Protein AF-A0A8R2M165-F1 (afdb_monomer)

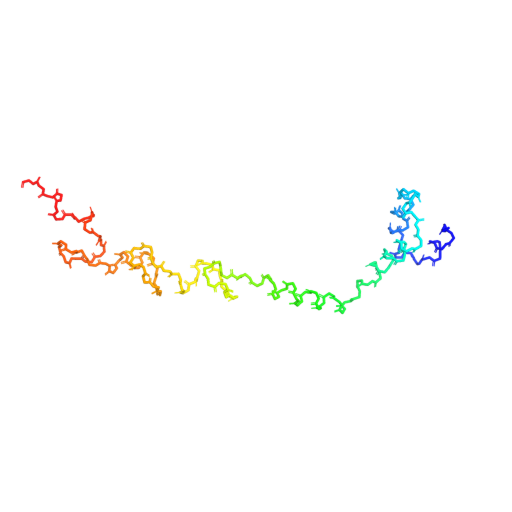Solvent-accessible surface area (backbone atoms only — not comparable to full-atom values): 7325 Å² total; per-residue (Å²): 113,74,73,60,60,71,71,53,60,76,94,43,51,67,57,53,56,54,57,71,74,49,59,71,93,68,69,45,72,67,57,52,50,53,51,52,42,59,73,62,60,75,46,75,69,57,58,53,56,51,48,50,53,50,44,73,71,61,46,55,47,10,86,78,76,70,44,63,90,37,44,51,94,71,41,61,78,42,54,15,88,86,76,66,49,54,73,54,52,54,69,55,49,42,51,67,29,60,13,86,81,76,72,46,64,52,36,50,68,91,71,47,65,86,66,74,66,80,123

Secondary structure (DSSP, 8-state):
-HHHHTTS-GGGHHHHHHHHTS-GGG--HHHHHHHHHHHH---HHHHHHHHHHHHHHHS---TTT--SSS-GGG-TTPBPTTTS-BSS-HHHHHHHPBPTTT--BS--GGG-GGGS---

Structure (mmCIF, N/CA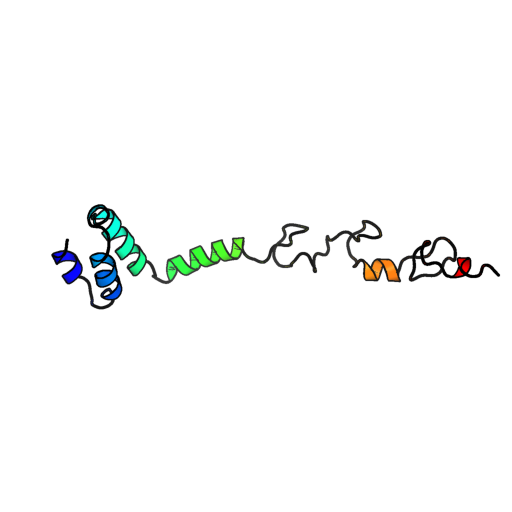/C/O backbone):
data_AF-A0A8R2M165-F1
#
_entry.id   AF-A0A8R2M165-F1
#
loop_
_atom_site.group_PDB
_atom_site.id
_atom_site.type_symbol
_atom_site.label_atom_id
_atom_site.label_alt_id
_atom_site.label_comp_id
_atom_site.label_asym_id
_atom_site.label_entity_id
_atom_site.label_seq_id
_atom_site.pdbx_PDB_ins_code
_atom_site.Cartn_x
_atom_site.Cartn_y
_atom_site.Cartn_z
_atom_site.occupancy
_atom_site.B_iso_or_equiv
_atom_site.auth_seq_id
_atom_site.auth_comp_id
_atom_site.auth_asym_id
_atom_site.auth_atom_id
_atom_site.pdbx_PDB_model_num
ATOM 1 N N . MET A 1 1 ? -30.959 -7.443 36.848 1.00 57.44 1 MET A N 1
ATOM 2 C CA . MET A 1 1 ? -29.813 -6.669 36.310 1.00 57.44 1 MET A CA 1
ATOM 3 C C . MET A 1 1 ? -29.977 -5.147 36.321 1.00 57.44 1 MET A C 1
ATOM 5 O O . MET A 1 1 ? -28.962 -4.472 36.403 1.00 57.44 1 MET A O 1
ATOM 9 N N . HIS A 1 2 ? -31.194 -4.582 36.325 1.00 58.59 2 HIS A N 1
ATOM 10 C CA . HIS A 1 2 ? -31.398 -3.119 36.396 1.00 58.59 2 HIS A CA 1
ATOM 11 C C . HIS A 1 2 ? -30.729 -2.432 37.605 1.00 58.59 2 HIS A C 1
ATOM 13 O O . HIS A 1 2 ? -30.216 -1.326 37.480 1.00 58.59 2 HIS A O 1
ATOM 19 N N . LYS A 1 3 ? -30.676 -3.104 38.766 1.00 64.06 3 LYS A N 1
ATOM 20 C CA . LYS A 1 3 ? -30.043 -2.560 39.981 1.00 64.06 3 LYS A CA 1
ATOM 21 C C . LYS A 1 3 ? -28.527 -2.353 39.838 1.00 64.06 3 LYS A C 1
ATOM 23 O O . LYS A 1 3 ? -28.018 -1.378 40.367 1.00 64.06 3 LYS A O 1
ATOM 28 N N . ILE A 1 4 ? -27.824 -3.223 39.103 1.00 68.12 4 ILE A N 1
ATOM 29 C CA . ILE A 1 4 ? -26.359 -3.149 38.928 1.00 68.12 4 ILE A CA 1
ATOM 30 C C . ILE A 1 4 ? -25.983 -1.977 38.018 1.00 68.12 4 ILE A C 1
ATOM 32 O O . ILE A 1 4 ? -25.049 -1.241 38.312 1.00 68.12 4 ILE A O 1
ATOM 36 N N . LEU A 1 5 ? -26.751 -1.750 36.951 1.00 68.56 5 LEU A N 1
ATOM 37 C CA . LEU A 1 5 ? -26.522 -0.632 36.030 1.00 68.56 5 LEU A CA 1
ATOM 38 C C . LEU A 1 5 ? -26.667 0.725 36.722 1.00 68.56 5 LEU A C 1
ATOM 40 O O . LEU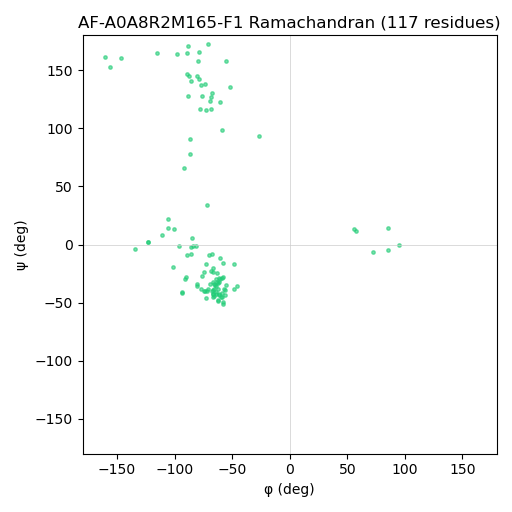 A 1 5 ? -25.948 1.660 36.391 1.00 68.56 5 LEU A O 1
ATOM 44 N N . ASN A 1 6 ? -27.557 0.827 37.710 1.00 71.38 6 ASN A N 1
ATOM 45 C CA . ASN A 1 6 ? -27.748 2.049 38.489 1.00 71.38 6 ASN A CA 1
ATOM 46 C C . ASN A 1 6 ? -26.600 2.328 39.474 1.00 71.38 6 ASN A C 1
ATOM 48 O O . ASN A 1 6 ? -26.468 3.462 39.920 1.00 71.38 6 ASN A O 1
ATOM 52 N N . LEU A 1 7 ? -25.759 1.332 39.779 1.00 77.38 7 LEU A N 1
ATOM 53 C CA . LEU A 1 7 ? -24.544 1.497 40.585 1.00 77.38 7 LEU A CA 1
ATOM 54 C C . LEU A 1 7 ? -23.333 1.935 39.742 1.00 77.38 7 LEU A C 1
ATOM 56 O O . LEU A 1 7 ? -22.286 2.260 40.297 1.00 77.38 7 LEU A O 1
ATOM 60 N N . LEU A 1 8 ? -23.453 1.944 38.407 1.00 73.31 8 LEU A N 1
ATOM 61 C CA . LEU A 1 8 ? -22.366 2.367 37.526 1.00 73.31 8 LEU A CA 1
ATOM 62 C C . LEU A 1 8 ? -22.240 3.905 37.509 1.00 73.31 8 LEU A C 1
ATOM 64 O O . LEU A 1 8 ? -23.262 4.591 37.385 1.00 73.31 8 LEU A O 1
ATOM 68 N N . PRO A 1 9 ? -21.010 4.457 37.553 1.00 80.69 9 PRO A N 1
ATOM 69 C CA . PRO A 1 9 ? -20.767 5.899 37.476 1.00 80.69 9 PRO A CA 1
ATOM 70 C C . PRO A 1 9 ? -21.369 6.561 36.225 1.00 80.69 9 PRO A C 1
ATOM 72 O O . PRO A 1 9 ? -21.574 5.908 35.201 1.00 80.69 9 PRO A O 1
ATOM 75 N N . GLU A 1 10 ? -21.596 7.877 36.274 1.00 75.62 10 GLU A N 1
ATOM 76 C CA . GLU A 1 10 ? -22.246 8.641 35.190 1.00 75.62 10 GLU A CA 1
ATOM 77 C C . GLU A 1 10 ? -21.528 8.549 33.838 1.00 75.62 10 GLU A C 1
ATOM 79 O O . GLU A 1 10 ? -22.176 8.574 32.792 1.00 75.62 10 GLU A O 1
ATOM 84 N N . LYS A 1 11 ? -20.206 8.338 33.838 1.00 74.19 11 LYS A N 1
ATOM 85 C CA . LYS A 1 11 ? -19.417 8.116 32.612 1.00 74.19 11 LYS A CA 1
ATOM 86 C C . LYS A 1 11 ? -19.893 6.920 31.772 1.00 74.19 11 LYS A C 1
ATOM 88 O O . LYS A 1 11 ? -19.564 6.844 30.598 1.00 74.19 11 LYS A O 1
ATOM 93 N N . PHE A 1 12 ? -20.702 6.023 32.345 1.00 74.44 12 PHE A N 1
ATOM 94 C CA . PHE A 1 12 ? -21.309 4.882 31.654 1.00 74.44 12 PHE A CA 1
ATOM 95 C C . PHE A 1 12 ? -22.775 5.107 31.253 1.00 74.44 12 PHE A C 1
ATOM 97 O O . PHE A 1 12 ? -23.471 4.150 30.921 1.00 74.44 12 PHE A O 1
ATOM 104 N N . ASN A 1 13 ? -23.302 6.334 31.287 1.00 76.94 13 ASN A N 1
ATOM 105 C CA . ASN A 1 13 ? -24.711 6.593 30.954 1.00 76.94 13 ASN A CA 1
ATOM 106 C C . ASN A 1 13 ? -25.069 6.250 29.490 1.00 76.94 13 ASN A C 1
ATOM 108 O O . ASN A 1 13 ? -26.176 5.775 29.219 1.00 76.94 13 ASN A O 1
ATOM 112 N N . THR A 1 14 ? -24.127 6.408 28.557 1.00 73.38 14 THR A N 1
ATOM 113 C CA . THR A 1 14 ? -24.257 5.945 27.162 1.00 73.38 14 THR A CA 1
ATOM 114 C C . THR A 1 14 ? -24.400 4.426 27.103 1.00 73.38 14 THR A C 1
ATOM 116 O O . THR A 1 14 ? -25.351 3.909 26.516 1.00 73.38 14 THR A O 1
ATOM 119 N N . PHE A 1 15 ? -23.530 3.710 27.817 1.00 77.56 15 PHE A N 1
ATOM 120 C CA . PHE A 1 15 ? -23.587 2.261 27.963 1.00 77.56 15 PHE A CA 1
ATOM 121 C C . PHE A 1 15 ? -24.910 1.786 28.590 1.00 77.56 15 PHE A C 1
ATOM 123 O O . PHE A 1 15 ? -25.539 0.870 28.061 1.00 77.56 15 PHE A O 1
ATOM 130 N N . LYS A 1 16 ? -25.391 2.438 29.663 1.00 77.19 16 LYS A N 1
ATOM 131 C CA . LYS A 1 16 ? -26.692 2.127 30.294 1.00 77.19 16 LYS A CA 1
ATOM 132 C C . LYS A 1 16 ? -27.841 2.226 29.286 1.00 77.19 16 LYS A C 1
ATOM 134 O O . LYS A 1 16 ? -28.706 1.352 29.247 1.00 77.19 16 LYS A O 1
ATOM 139 N N . SER A 1 17 ? -27.831 3.268 28.456 1.00 73.19 17 SER A N 1
ATOM 140 C CA . SER A 1 17 ? -28.867 3.511 27.445 1.00 73.19 17 SER A CA 1
ATOM 141 C C . SER A 1 17 ? -28.851 2.449 26.344 1.00 73.19 17 SER A C 1
ATOM 143 O O . SER A 1 17 ? -29.900 1.931 25.965 1.00 73.19 17 SER A O 1
ATOM 145 N N . ILE A 1 18 ? -27.663 2.066 25.869 1.00 74.38 18 ILE A N 1
ATOM 146 C CA . ILE A 1 18 ? -27.498 1.006 24.867 1.00 74.38 18 ILE A CA 1
ATOM 147 C C . ILE A 1 18 ? -27.927 -0.342 25.453 1.00 74.38 18 ILE A C 1
ATOM 149 O O . ILE A 1 18 ? -28.688 -1.072 24.823 1.00 74.38 18 ILE A O 1
ATOM 153 N N . TRP A 1 19 ? -27.523 -0.646 26.690 1.00 74.69 19 TRP A N 1
ATOM 154 C CA . TRP A 1 19 ? -27.881 -1.888 27.370 1.00 74.69 19 TRP A CA 1
ATOM 155 C C . TRP A 1 19 ? -29.391 -2.065 27.522 1.00 74.69 19 TRP A C 1
ATOM 157 O O . TRP A 1 19 ? -29.910 -3.157 27.291 1.00 74.69 19 TRP A O 1
ATOM 167 N N . ASN A 1 20 ? -30.121 -1.004 27.865 1.00 73.19 20 ASN A N 1
ATOM 168 C CA . ASN A 1 20 ? -31.570 -1.084 28.035 1.00 73.19 20 ASN A CA 1
ATOM 169 C C . ASN A 1 20 ? -32.303 -1.431 26.727 1.00 73.19 20 ASN A C 1
ATOM 171 O O . ASN A 1 20 ? -33.295 -2.157 26.786 1.00 73.19 20 ASN A O 1
ATOM 175 N N . ASN A 1 21 ? -31.756 -1.041 25.571 1.00 71.44 21 ASN A N 1
ATOM 176 C CA . ASN A 1 21 ? -32.321 -1.298 24.240 1.00 71.44 21 ASN A CA 1
ATOM 177 C C . ASN A 1 21 ? -31.937 -2.657 23.624 1.00 71.44 21 ASN A C 1
ATOM 179 O O . ASN A 1 21 ? -32.384 -2.987 22.530 1.00 71.44 21 ASN A O 1
ATOM 183 N N . ILE A 1 22 ? -31.106 -3.454 24.298 1.00 68.88 22 ILE A N 1
ATOM 184 C CA . ILE A 1 22 ? -30.693 -4.771 23.799 1.00 68.88 22 ILE A CA 1
ATOM 185 C C . ILE A 1 22 ? -31.775 -5.817 24.078 1.00 68.88 22 ILE A C 1
ATOM 187 O O . ILE A 1 22 ? -32.444 -5.778 25.115 1.00 68.88 22 ILE A O 1
ATOM 191 N N . ASP A 1 23 ? -31.912 -6.766 23.153 1.00 71.62 23 ASP A N 1
ATOM 192 C CA . ASP A 1 23 ? -32.805 -7.917 23.272 1.00 71.62 23 ASP A CA 1
ATOM 193 C C . ASP A 1 23 ? -32.587 -8.664 24.600 1.00 71.62 23 ASP A C 1
ATOM 195 O O . ASP A 1 23 ? -31.448 -8.887 25.028 1.00 71.62 23 ASP A O 1
ATOM 199 N N . VAL A 1 24 ? -33.681 -9.023 25.272 1.00 66.06 24 VAL A N 1
ATOM 200 C CA . VAL A 1 24 ? -33.665 -9.606 26.620 1.00 66.06 24 VAL A CA 1
ATOM 201 C C . VAL A 1 24 ? -32.917 -10.936 26.641 1.00 66.06 24 VAL A C 1
ATOM 203 O O . VAL A 1 24 ? -32.209 -11.210 27.608 1.00 66.06 24 VAL A O 1
ATOM 206 N N . GLU A 1 25 ? -32.956 -11.700 25.549 1.00 67.75 25 GLU A N 1
ATOM 207 C CA . GLU A 1 25 ? -32.244 -12.979 25.433 1.00 67.75 25 GLU A CA 1
ATOM 208 C C . GLU A 1 25 ? -30.714 -12.823 25.441 1.00 67.75 25 GLU A C 1
ATOM 210 O O . GLU A 1 25 ? -29.982 -13.728 25.836 1.00 67.75 25 GLU A O 1
ATOM 215 N N . LYS A 1 26 ? -30.210 -11.642 25.062 1.00 65.38 26 LYS A N 1
ATOM 216 C CA . LYS A 1 26 ? -28.774 -11.316 25.041 1.00 65.38 26 LYS A CA 1
ATOM 217 C C . LYS A 1 26 ? -28.314 -10.586 26.306 1.00 65.38 26 LYS A C 1
ATOM 219 O O . LYS A 1 26 ? -27.131 -10.267 26.436 1.00 65.38 26 LYS A O 1
ATOM 224 N N . LYS A 1 27 ? -29.226 -10.310 27.246 1.00 71.44 27 LYS A N 1
ATOM 225 C CA . LYS A 1 27 ? -28.926 -9.679 28.537 1.00 71.44 27 LYS A CA 1
ATOM 226 C C . LYS A 1 27 ? -28.530 -10.752 29.553 1.00 71.44 27 LYS A C 1
ATOM 228 O O . LYS A 1 27 ? -29.315 -11.099 30.431 1.00 71.44 27 LYS A O 1
ATOM 233 N N . ASN A 1 28 ? -27.291 -11.238 29.464 1.00 76.94 28 ASN A N 1
ATOM 234 C CA . ASN A 1 28 ? -26.671 -12.106 30.475 1.00 76.94 28 ASN A CA 1
ATOM 235 C C . ASN A 1 28 ? -25.469 -11.417 31.157 1.00 76.94 28 ASN A C 1
ATOM 237 O O . ASN A 1 28 ? -25.003 -10.364 30.714 1.00 76.94 28 ASN A O 1
ATOM 241 N N . LEU A 1 29 ? -25.027 -11.973 32.290 1.00 71.31 29 LEU A N 1
ATOM 242 C CA . LEU A 1 29 ? -23.972 -11.377 33.116 1.00 71.31 29 LEU A CA 1
ATOM 243 C C . LEU A 1 29 ? -22.616 -11.356 32.393 1.00 71.31 29 LEU A C 1
ATOM 245 O O . LEU A 1 29 ? -21.863 -10.394 32.555 1.00 71.31 29 LEU A O 1
ATOM 249 N N . ASP A 1 30 ? -22.332 -12.362 31.567 1.00 73.62 30 ASP A N 1
ATOM 250 C CA . ASP A 1 30 ? -21.089 -12.456 30.797 1.00 73.62 30 ASP A CA 1
ATOM 251 C C . ASP A 1 30 ? -20.997 -11.351 29.741 1.00 73.62 30 ASP A C 1
ATOM 253 O O . ASP A 1 30 ? -19.991 -10.649 29.657 1.00 73.62 30 ASP A O 1
ATOM 257 N N . GLU A 1 31 ? -22.076 -11.108 28.997 1.00 74.31 31 GLU A N 1
ATOM 258 C CA . GLU A 1 31 ? -22.130 -10.049 27.987 1.00 74.31 31 GLU A CA 1
ATOM 259 C C . GLU A 1 31 ? -22.125 -8.654 28.625 1.00 74.31 31 GLU A C 1
ATOM 261 O O . GLU A 1 31 ? -21.524 -7.722 28.082 1.00 74.31 31 GLU A O 1
ATOM 266 N N . LEU A 1 32 ? -22.743 -8.498 29.803 1.00 76.44 32 LEU A N 1
ATOM 267 C CA . LEU A 1 32 ? -22.650 -7.262 30.582 1.00 76.44 32 LEU A CA 1
ATOM 268 C C . LEU A 1 32 ? -21.200 -6.997 30.995 1.00 76.44 32 LEU A C 1
ATOM 270 O O . LEU A 1 32 ? -20.682 -5.900 30.789 1.00 76.44 32 LEU A O 1
ATOM 274 N N . THR A 1 33 ? -20.543 -8.017 31.542 1.00 76.50 33 THR A N 1
ATOM 275 C CA . THR A 1 33 ? -19.166 -7.936 32.032 1.00 76.50 33 THR A CA 1
ATOM 276 C C . THR A 1 33 ? -18.206 -7.655 30.886 1.00 76.50 33 THR A C 1
ATOM 278 O O . THR A 1 33 ? -17.361 -6.780 31.019 1.00 76.50 33 THR A O 1
ATOM 281 N N . ARG A 1 34 ? -18.371 -8.314 29.733 1.00 75.31 34 ARG A N 1
ATOM 282 C CA . ARG A 1 34 ? -17.553 -8.097 28.533 1.00 75.31 34 ARG A CA 1
ATOM 283 C C . ARG A 1 34 ? -17.664 -6.673 27.998 1.00 75.31 34 ARG A C 1
ATOM 285 O O . ARG A 1 34 ? -16.657 -6.077 27.637 1.00 75.31 34 ARG A O 1
ATOM 292 N N . ARG A 1 35 ? -18.870 -6.102 27.953 1.00 76.44 35 ARG A N 1
ATOM 293 C CA . ARG A 1 35 ? -19.051 -4.728 27.460 1.00 76.44 35 ARG A CA 1
ATOM 294 C C . ARG A 1 35 ? -18.556 -3.675 28.445 1.00 76.44 35 ARG A C 1
ATOM 296 O O . ARG A 1 35 ? -17.941 -2.709 28.017 1.00 76.44 35 ARG A O 1
ATOM 303 N N . ILE A 1 36 ? -18.791 -3.868 29.743 1.00 76.06 36 ILE A N 1
ATOM 304 C CA . ILE A 1 36 ? -18.249 -2.978 30.778 1.00 76.06 36 ILE A CA 1
ATOM 305 C C . ILE A 1 36 ? -16.721 -3.047 30.782 1.00 76.06 36 ILE A C 1
ATOM 307 O O . ILE A 1 36 ? -16.082 -2.006 30.881 1.00 76.06 36 ILE A O 1
ATOM 311 N N . LYS A 1 37 ? -16.144 -4.246 30.620 1.00 74.12 37 LYS A N 1
ATOM 312 C CA . LYS A 1 37 ? -14.707 -4.434 30.408 1.00 74.12 37 LYS A CA 1
ATOM 313 C C . LYS A 1 37 ? -14.233 -3.685 29.173 1.00 74.12 37 LYS A C 1
ATOM 315 O O . LYS A 1 37 ? -13.389 -2.835 29.343 1.00 74.12 37 LYS A O 1
ATOM 320 N N . ASN A 1 38 ? -14.854 -3.832 28.003 1.00 70.75 38 ASN A N 1
ATOM 321 C CA . ASN A 1 38 ? -14.468 -3.058 26.811 1.00 70.75 38 ASN A CA 1
ATOM 322 C C . ASN A 1 38 ? -14.510 -1.528 27.013 1.00 70.75 38 ASN A C 1
ATOM 324 O O . ASN A 1 38 ? -13.645 -0.818 26.513 1.00 70.75 38 ASN A O 1
ATOM 328 N N . GLU A 1 39 ? -15.503 -1.009 27.740 1.00 69.88 39 GLU A N 1
ATOM 329 C CA . GLU A 1 39 ? -15.603 0.427 28.055 1.00 69.88 39 GLU A CA 1
ATOM 330 C C . GLU A 1 39 ? -14.595 0.876 29.140 1.00 69.88 39 GLU A C 1
ATOM 332 O O . GLU A 1 39 ? -14.240 2.051 29.217 1.00 69.88 39 GLU A O 1
ATOM 337 N N . LEU A 1 40 ? -14.128 -0.044 29.996 1.00 69.62 40 LEU A N 1
ATOM 338 C CA . LEU A 1 40 ? -13.115 0.191 31.037 1.00 69.62 40 LEU A CA 1
ATOM 339 C C . LEU A 1 40 ? -11.676 -0.075 30.564 1.00 69.62 40 LEU A C 1
ATOM 341 O O . LEU A 1 40 ? -10.760 0.564 31.070 1.00 69.62 40 LEU A O 1
ATOM 345 N N . GLU A 1 41 ? -11.487 -0.991 29.617 1.00 60.72 41 GLU A N 1
ATOM 346 C CA . GLU A 1 41 ? -10.217 -1.493 29.070 1.00 60.72 41 GLU A CA 1
ATOM 347 C C . GLU A 1 41 ? -9.677 -0.596 27.947 1.00 60.72 41 GLU A C 1
ATOM 349 O O . GLU A 1 41 ? -8.603 -0.843 27.412 1.00 60.72 41 GLU A O 1
ATOM 354 N N . PHE A 1 42 ? -10.311 0.552 27.676 1.00 53.50 42 PHE A N 1
ATOM 355 C CA . PHE A 1 42 ? -9.652 1.667 26.980 1.00 53.50 42 PHE A CA 1
ATOM 356 C C . PHE A 1 42 ? -8.614 2.379 27.880 1.00 53.50 42 PHE A C 1
ATOM 358 O O . PHE A 1 42 ? -8.413 3.596 27.819 1.00 53.50 42 PHE A O 1
ATOM 365 N N . THR A 1 43 ? -7.943 1.631 28.757 1.00 51.34 43 THR A N 1
ATOM 366 C CA . THR A 1 43 ? -6.749 2.066 29.470 1.00 51.34 43 THR A CA 1
ATOM 367 C C . THR A 1 43 ? -5.571 2.014 28.506 1.00 51.34 43 THR A C 1
ATOM 369 O O . THR A 1 43 ? -5.322 1.015 27.840 1.00 51.34 43 THR A O 1
ATOM 372 N N . LYS A 1 44 ? -4.853 3.137 28.416 1.00 54.72 44 LYS A N 1
ATOM 373 C CA . LYS A 1 44 ? -3.830 3.483 27.411 1.00 54.72 44 LYS A CA 1
ATOM 374 C C . LYS A 1 44 ? -2.755 2.417 27.124 1.00 54.72 44 LYS A C 1
ATOM 376 O O . LYS A 1 44 ? -2.088 2.522 26.098 1.00 54.72 44 LYS A O 1
ATOM 381 N N . GLU A 1 45 ? -2.574 1.421 27.981 1.00 53.66 45 GLU A N 1
ATOM 382 C CA . GLU A 1 45 ? -1.512 0.414 27.887 1.00 53.66 45 GLU A CA 1
ATOM 383 C C . GLU A 1 45 ? -1.755 -0.632 26.786 1.00 53.66 45 GLU A C 1
ATOM 385 O O . GLU A 1 45 ? -0.837 -0.895 26.004 1.00 53.66 45 GLU A O 1
ATOM 390 N N . ASP A 1 46 ? -2.989 -1.109 26.597 1.00 52.31 46 ASP A N 1
ATOM 391 C CA . ASP A 1 46 ? -3.297 -2.090 25.541 1.00 52.31 46 ASP A CA 1
ATOM 392 C C . ASP A 1 46 ? -3.356 -1.452 24.147 1.00 52.31 46 ASP A C 1
ATOM 394 O O . ASP A 1 46 ? -2.965 -2.066 23.150 1.00 52.31 46 ASP A O 1
ATOM 398 N N . SER A 1 47 ? -3.692 -0.157 24.076 1.00 54.28 47 SER A N 1
ATOM 399 C CA . SER A 1 47 ? -3.649 0.608 22.825 1.00 54.28 47 SER A CA 1
ATOM 400 C C . SER A 1 47 ? -2.241 0.684 22.221 1.00 54.28 47 SER A C 1
ATOM 402 O O . SER A 1 47 ? -2.109 0.741 21.002 1.00 54.28 47 SER A O 1
ATOM 404 N N . ILE A 1 48 ? -1.173 0.638 23.031 1.00 58.00 48 ILE A N 1
ATOM 405 C CA . ILE A 1 48 ? 0.218 0.683 22.545 1.00 58.00 48 ILE A CA 1
ATOM 406 C C . ILE A 1 48 ? 0.674 -0.691 22.046 1.00 58.00 48 ILE A C 1
ATOM 408 O O . ILE A 1 48 ? 1.421 -0.760 21.068 1.00 58.00 48 ILE A O 1
ATOM 412 N N . ILE A 1 49 ? 0.238 -1.778 22.688 1.00 58.06 49 ILE A N 1
ATOM 413 C CA . ILE A 1 49 ? 0.598 -3.149 22.300 1.00 58.06 49 ILE A CA 1
ATOM 414 C C . ILE A 1 49 ? -0.131 -3.530 21.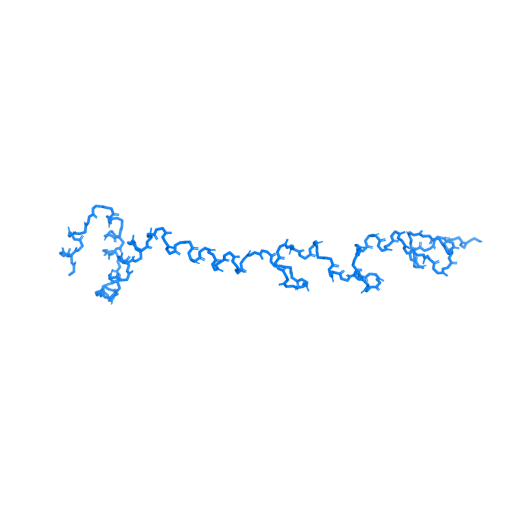007 1.00 58.06 49 ILE A C 1
ATOM 416 O O . ILE A 1 49 ? 0.514 -3.970 20.053 1.00 58.06 49 ILE A O 1
ATOM 420 N N . GLU A 1 50 ? -1.432 -3.247 20.915 1.00 52.03 50 GLU A N 1
ATOM 421 C CA . GLU A 1 50 ? -2.212 -3.502 19.705 1.00 52.03 50 GLU A CA 1
ATOM 422 C C . GLU A 1 50 ? -1.838 -2.533 18.573 1.00 52.03 50 GLU A C 1
ATOM 424 O O . GLU A 1 50 ? -1.650 -2.970 17.441 1.00 52.03 50 GLU A O 1
ATOM 429 N N . SER A 1 51 ? -1.563 -1.249 18.853 1.00 55.69 51 SER A N 1
ATOM 430 C CA . SER A 1 51 ? -1.008 -0.350 17.827 1.00 55.69 51 SER A CA 1
ATOM 431 C C . SER A 1 51 ? 0.375 -0.792 17.356 1.00 55.69 51 SER A C 1
ATOM 433 O O . SER A 1 51 ? 0.663 -0.661 16.175 1.00 55.69 51 SER A O 1
ATOM 435 N N . ARG A 1 52 ? 1.251 -1.338 18.211 1.00 54.03 52 ARG A N 1
ATOM 436 C CA . ARG A 1 52 ? 2.566 -1.844 17.771 1.00 54.03 52 ARG A CA 1
ATOM 437 C C . ARG A 1 52 ? 2.451 -3.077 16.883 1.00 54.03 52 ARG A C 1
ATOM 439 O O . ARG A 1 52 ? 3.189 -3.168 15.903 1.00 54.03 52 ARG A O 1
ATOM 446 N N . GLU A 1 53 ? 1.543 -3.996 17.185 1.00 54.91 53 GLU A N 1
ATOM 447 C CA . GLU A 1 53 ? 1.335 -5.193 16.365 1.00 54.91 53 GLU A CA 1
ATOM 448 C C . GLU A 1 53 ? 0.538 -4.880 15.080 1.00 54.91 53 GLU A C 1
ATOM 450 O O . GLU A 1 53 ? 0.919 -5.330 13.997 1.00 54.91 53 GLU A O 1
ATOM 455 N N . ILE A 1 54 ? -0.465 -3.994 15.133 1.00 52.78 54 ILE A N 1
ATOM 456 C CA . ILE A 1 54 ? -1.182 -3.494 13.946 1.00 52.78 54 ILE A CA 1
ATOM 457 C C . ILE A 1 54 ? -0.260 -2.640 13.062 1.00 52.78 54 ILE A C 1
ATOM 459 O O . ILE A 1 54 ? -0.302 -2.784 11.840 1.00 52.78 54 ILE A O 1
ATOM 463 N N . LEU A 1 55 ? 0.621 -1.801 13.625 1.00 55.00 55 LEU A N 1
ATOM 464 C CA . LEU A 1 55 ? 1.627 -1.057 12.854 1.00 55.00 55 LEU A CA 1
ATOM 465 C C . LEU A 1 55 ? 2.662 -2.005 12.231 1.00 55.00 55 LEU A C 1
ATOM 467 O O . LEU A 1 55 ? 2.929 -1.875 11.041 1.00 55.00 55 LEU A O 1
ATOM 471 N N . LYS A 1 56 ? 3.162 -3.026 12.944 1.00 51.81 56 LYS A N 1
ATOM 472 C CA . LYS A 1 56 ? 4.023 -4.073 12.344 1.00 51.81 56 LYS A CA 1
ATOM 473 C C . LYS A 1 56 ? 3.33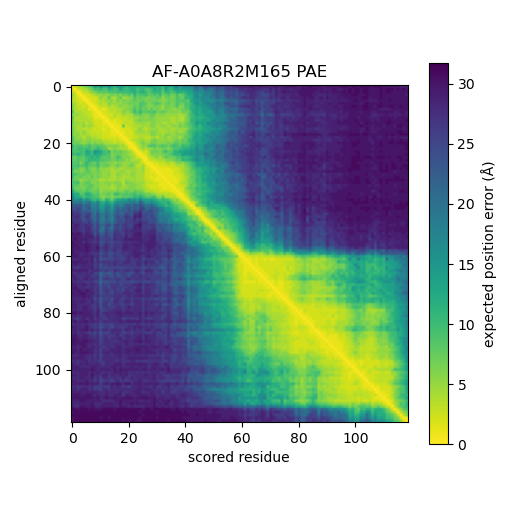9 -4.835 11.196 1.00 51.81 56 LYS A C 1
ATOM 475 O O . LYS A 1 56 ? 4.014 -5.328 10.282 1.00 51.81 56 LYS A O 1
ATOM 480 N N . GLY A 1 57 ? 2.010 -4.943 11.225 1.00 47.56 57 GLY A N 1
ATOM 481 C CA . GLY A 1 57 ? 1.200 -5.532 10.156 1.00 47.56 57 GLY A CA 1
ATOM 482 C C . GLY A 1 57 ? 0.931 -4.592 8.972 1.00 47.56 57 GLY A C 1
ATOM 483 O O . GLY A 1 57 ? 0.912 -5.053 7.831 1.00 47.56 57 GLY A O 1
ATOM 484 N N . ASN A 1 58 ? 0.782 -3.284 9.223 1.00 51.53 58 ASN A N 1
ATOM 485 C CA . ASN A 1 58 ? 0.343 -2.263 8.256 1.00 51.53 58 ASN A CA 1
ATOM 486 C C . ASN A 1 58 ? 1.415 -1.247 7.821 1.00 51.53 58 ASN A C 1
ATOM 488 O O . ASN A 1 58 ? 1.104 -0.289 7.106 1.00 51.53 58 ASN A O 1
ATOM 492 N N . GLU A 1 59 ? 2.685 -1.424 8.182 1.00 62.84 59 GLU A N 1
ATOM 493 C CA . GLU A 1 59 ? 3.788 -0.704 7.539 1.00 62.84 59 GLU A CA 1
ATOM 494 C C . GLU A 1 59 ? 3.780 -1.023 6.045 1.00 62.84 59 GLU A C 1
ATOM 496 O O . GLU A 1 59 ? 4.263 -2.086 5.665 1.00 62.84 59 GLU A O 1
ATOM 501 N N . LYS A 1 60 ? 3.205 -0.130 5.217 1.00 69.00 60 LYS A N 1
ATOM 502 C CA . LYS A 1 60 ? 3.024 -0.266 3.758 1.00 69.00 60 LYS A CA 1
ATOM 503 C C . LYS A 1 60 ? 4.083 -1.185 3.146 1.00 69.00 60 LYS A C 1
ATOM 505 O O . LYS A 1 60 ? 5.191 -0.747 2.822 1.00 69.00 60 LYS A O 1
ATOM 510 N N . ARG A 1 61 ? 3.737 -2.472 3.032 1.00 81.69 61 ARG A N 1
ATOM 511 C CA . ARG A 1 61 ? 4.649 -3.494 2.534 1.00 81.69 61 ARG A CA 1
ATOM 512 C C . ARG A 1 61 ? 4.689 -3.382 1.030 1.00 81.69 61 ARG A C 1
ATOM 514 O O . ARG A 1 61 ? 3.692 -3.110 0.358 1.00 81.69 61 ARG A O 1
ATOM 521 N N . CYS A 1 62 ? 5.868 -3.588 0.481 1.00 82.81 62 CYS A N 1
ATOM 522 C CA . CYS A 1 62 ? 6.015 -3.601 -0.950 1.00 82.81 62 CYS A CA 1
ATOM 523 C C . CYS A 1 62 ? 5.322 -4.836 -1.539 1.00 82.81 62 CYS A C 1
ATOM 525 O O . CYS A 1 62 ? 5.797 -5.945 -1.329 1.00 82.81 62 CYS A O 1
ATOM 527 N N . PHE A 1 63 ? 4.289 -4.662 -2.365 1.00 85.06 63 PHE A N 1
ATOM 528 C CA . PHE A 1 63 ? 3.626 -5.781 -3.058 1.00 85.06 63 PHE A CA 1
ATOM 529 C C . PHE A 1 63 ? 4.540 -6.586 -4.005 1.00 85.06 63 PHE A C 1
ATOM 531 O O . PHE A 1 63 ? 4.153 -7.651 -4.465 1.00 85.06 63 PHE A O 1
ATOM 538 N N . ILE A 1 64 ? 5.747 -6.092 -4.309 1.00 84.88 64 ILE A N 1
ATOM 539 C CA . ILE A 1 64 ? 6.709 -6.769 -5.195 1.00 84.88 64 ILE A CA 1
ATOM 540 C C . ILE A 1 64 ? 7.696 -7.640 -4.410 1.00 84.88 64 ILE A C 1
ATOM 542 O O . ILE A 1 64 ? 8.028 -8.734 -4.849 1.00 84.88 64 ILE A O 1
ATOM 546 N N . CYS A 1 65 ? 8.206 -7.162 -3.269 1.00 84.94 65 CYS A N 1
ATOM 547 C CA . CYS A 1 65 ? 9.256 -7.866 -2.513 1.00 84.94 65 CYS A CA 1
ATOM 548 C C . CYS A 1 65 ? 8.884 -8.193 -1.063 1.00 84.94 65 CYS A C 1
ATOM 550 O O . CYS A 1 65 ? 9.720 -8.704 -0.324 1.00 84.94 65 CYS A O 1
ATOM 552 N N . ASN A 1 66 ? 7.661 -7.859 -0.654 1.00 82.25 66 ASN A N 1
ATOM 553 C CA . ASN A 1 66 ? 7.088 -8.057 0.675 1.00 82.25 66 ASN A CA 1
ATOM 554 C C . ASN A 1 66 ? 7.881 -7.439 1.847 1.00 82.25 66 ASN A C 1
ATOM 556 O O . ASN A 1 66 ? 7.626 -7.740 3.013 1.00 82.25 66 ASN A O 1
ATOM 560 N N . LYS A 1 67 ? 8.844 -6.555 1.552 1.00 82.00 67 LYS A N 1
ATOM 561 C CA . LYS A 1 67 ? 9.616 -5.823 2.561 1.00 82.00 67 LYS A CA 1
ATOM 562 C C . LYS A 1 67 ? 8.871 -4.548 2.988 1.00 82.00 67 LYS A C 1
ATOM 564 O O . LYS A 1 67 ? 8.295 -3.884 2.117 1.00 82.00 67 LYS A O 1
ATOM 569 N N . PRO A 1 68 ? 8.889 -4.192 4.283 1.00 80.56 68 PRO A N 1
ATOM 570 C CA . PRO A 1 68 ? 8.324 -2.937 4.778 1.00 80.56 68 PRO A CA 1
ATOM 571 C C . PRO A 1 68 ? 9.170 -1.720 4.351 1.00 80.56 68 PRO A C 1
ATOM 573 O O . PRO A 1 68 ? 10.245 -1.855 3.755 1.00 80.56 68 PRO A O 1
ATOM 576 N N . GLY A 1 69 ? 8.665 -0.515 4.624 1.00 83.00 69 GLY A N 1
ATOM 577 C CA . GLY A 1 69 ? 9.380 0.754 4.416 1.00 83.00 69 GLY A CA 1
ATOM 578 C C . GLY A 1 69 ? 9.296 1.355 3.006 1.00 83.00 69 GLY A C 1
ATOM 579 O O . GLY A 1 69 ? 9.783 2.462 2.790 1.00 83.00 69 GLY A O 1
ATOM 580 N N . HIS A 1 70 ? 8.675 0.675 2.034 1.00 83.44 70 HIS A N 1
ATOM 581 C CA . HIS A 1 70 ? 8.415 1.232 0.701 1.00 83.44 70 HIS A CA 1
ATOM 582 C C . HIS A 1 70 ? 7.235 0.542 -0.002 1.00 83.44 70 HIS A C 1
ATOM 584 O O . HIS A 1 70 ? 6.980 -0.641 0.191 1.00 83.44 70 HIS A O 1
ATOM 590 N N . ILE A 1 71 ? 6.552 1.264 -0.896 1.00 83.19 71 ILE A N 1
ATOM 591 C CA . ILE A 1 71 ? 5.492 0.710 -1.760 1.00 83.19 71 ILE A CA 1
ATOM 592 C C . ILE A 1 71 ? 6.055 0.174 -3.085 1.00 83.19 71 ILE A C 1
ATOM 594 O O . ILE A 1 71 ? 7.160 0.536 -3.491 1.00 83.19 71 ILE A O 1
ATOM 598 N N . ALA A 1 72 ? 5.266 -0.628 -3.811 1.00 82.62 72 ALA A N 1
ATOM 599 C CA . ALA A 1 72 ? 5.643 -1.245 -5.092 1.00 82.62 72 ALA A CA 1
ATOM 600 C C . ALA A 1 72 ? 6.263 -0.266 -6.108 1.00 82.62 72 ALA A C 1
ATOM 602 O O . ALA A 1 72 ? 7.242 -0.602 -6.774 1.00 82.62 72 ALA A O 1
ATOM 603 N N . ARG A 1 73 ? 5.751 0.971 -6.181 1.00 79.56 73 ARG A N 1
ATOM 604 C CA . ARG A 1 73 ? 6.270 2.018 -7.079 1.00 79.56 73 ARG A CA 1
ATOM 605 C C . ARG A 1 73 ? 7.735 2.386 -6.811 1.00 79.56 73 ARG A C 1
ATOM 607 O O . ARG A 1 73 ? 8.434 2.764 -7.741 1.00 79.56 73 ARG A O 1
ATOM 614 N N . PHE A 1 74 ? 8.196 2.259 -5.569 1.00 78.38 74 PHE A N 1
ATOM 615 C CA . PHE A 1 74 ? 9.564 2.583 -5.149 1.00 78.38 74 PHE A CA 1
ATOM 616 C C . PHE A 1 74 ? 10.417 1.330 -4.895 1.00 78.38 74 PHE A C 1
ATOM 618 O O . PHE A 1 74 ? 11.481 1.406 -4.281 1.00 78.38 74 PHE A O 1
ATOM 625 N N . CYS A 1 75 ? 9.961 0.155 -5.339 1.00 84.25 75 CYS A N 1
ATOM 626 C CA . CYS A 1 75 ? 10.696 -1.082 -5.129 1.00 84.25 75 CYS A CA 1
ATOM 627 C C . CYS A 1 75 ? 11.935 -1.156 -6.017 1.00 84.25 75 CYS A C 1
ATOM 629 O O . CYS A 1 75 ? 11.829 -1.305 -7.232 1.00 84.25 75 CYS A O 1
ATOM 631 N N . LYS A 1 76 ? 13.119 -1.168 -5.399 1.00 81.62 76 LYS A N 1
ATOM 632 C CA . LYS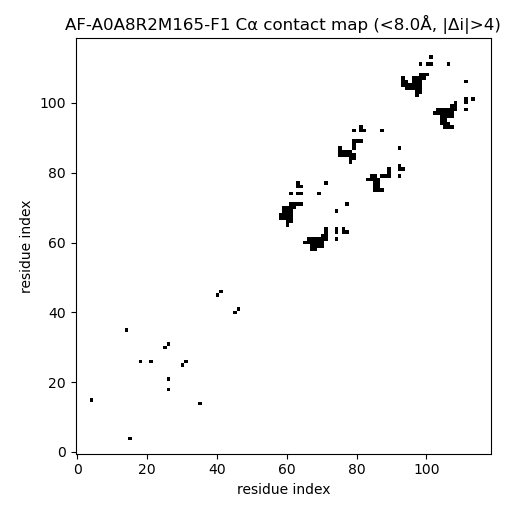 A 1 76 ? 14.390 -1.389 -6.110 1.00 81.62 76 LYS A CA 1
ATOM 633 C C . LYS A 1 76 ? 14.482 -2.780 -6.756 1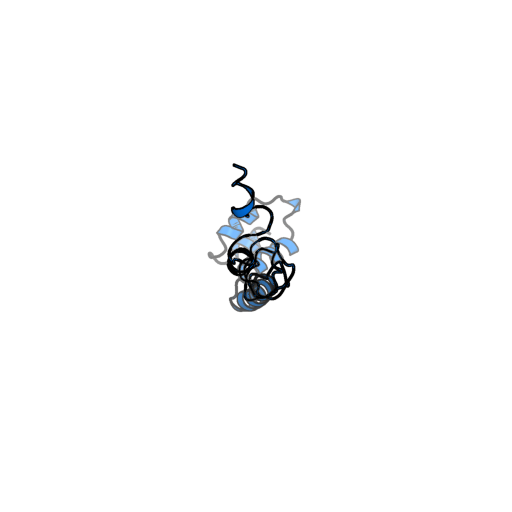.00 81.62 76 LYS A C 1
ATOM 635 O O . LYS A 1 76 ? 15.190 -2.949 -7.744 1.00 81.62 76 LYS A O 1
ATOM 640 N N . ASN A 1 77 ? 13.735 -3.755 -6.229 1.00 84.25 77 ASN A N 1
ATOM 641 C CA . ASN A 1 77 ? 13.645 -5.113 -6.778 1.00 84.25 77 ASN A CA 1
ATOM 642 C C . ASN A 1 77 ? 12.616 -5.243 -7.912 1.00 84.25 77 ASN A C 1
ATOM 644 O O . ASN A 1 77 ? 12.468 -6.332 -8.464 1.00 84.25 77 ASN A O 1
ATOM 648 N N . LYS A 1 78 ? 11.897 -4.168 -8.275 1.00 86.38 78 LYS A N 1
ATOM 649 C CA . LYS A 1 78 ? 11.015 -4.192 -9.444 1.00 86.38 78 LYS A CA 1
ATOM 650 C C . LYS A 1 78 ? 11.856 -4.485 -10.687 1.00 86.38 78 LYS A C 1
ATOM 652 O O . LYS A 1 78 ? 12.812 -3.767 -10.979 1.00 86.38 78 LYS A O 1
ATOM 657 N N . LYS A 1 79 ? 11.504 -5.553 -11.403 1.00 88.00 79 LYS A N 1
ATOM 658 C CA . LYS A 1 79 ? 12.104 -5.879 -12.698 1.00 88.00 79 LYS A CA 1
ATOM 659 C C . LYS A 1 79 ? 11.573 -4.903 -13.743 1.00 88.00 79 LYS A C 1
ATOM 661 O O . LYS A 1 79 ? 10.389 -4.582 -13.746 1.00 88.00 79 LYS A O 1
ATOM 666 N N . CYS A 1 80 ? 12.454 -4.426 -14.610 1.00 85.94 80 CYS A N 1
ATOM 667 C CA . CYS A 1 80 ? 12.070 -3.607 -15.742 1.00 85.94 80 CYS A CA 1
ATOM 668 C C . CYS A 1 80 ? 11.255 -4.436 -16.740 1.00 85.94 80 CYS A C 1
ATOM 670 O O . CYS A 1 80 ? 11.716 -5.485 -17.190 1.00 85.94 80 CYS A O 1
ATOM 672 N N . ASP A 1 81 ? 10.103 -3.919 -17.156 1.00 85.19 81 ASP A N 1
ATOM 673 C CA . ASP A 1 81 ? 9.204 -4.607 -18.092 1.00 85.19 81 ASP A CA 1
ATOM 674 C C . ASP A 1 81 ? 9.811 -4.758 -19.504 1.00 85.19 81 ASP A C 1
ATOM 676 O O . ASP A 1 81 ? 9.413 -5.629 -20.268 1.00 85.19 81 ASP A O 1
ATOM 680 N N . LEU A 1 82 ? 10.817 -3.941 -19.852 1.00 83.00 82 LEU A N 1
ATOM 681 C CA . LEU A 1 82 ? 11.490 -3.974 -21.159 1.00 83.00 82 LEU A CA 1
ATOM 682 C C . LEU A 1 82 ? 12.698 -4.915 -21.225 1.00 83.00 82 LEU A C 1
ATOM 684 O O . LEU A 1 82 ? 13.069 -5.358 -22.312 1.00 83.00 82 LEU A O 1
ATOM 688 N N . CYS A 1 83 ? 13.387 -5.161 -20.107 1.00 84.25 83 CYS A N 1
ATOM 689 C CA . CYS A 1 83 ? 14.637 -5.933 -20.120 1.00 84.25 83 CYS A CA 1
ATOM 690 C C . CYS A 1 83 ? 14.754 -7.004 -19.033 1.00 84.25 83 CYS A C 1
ATOM 692 O O . CYS A 1 83 ? 15.753 -7.719 -19.002 1.00 84.25 83 CYS A O 1
ATOM 694 N N . GLY A 1 84 ? 13.783 -7.098 -18.125 1.00 85.19 84 GLY A N 1
ATOM 695 C CA . GLY A 1 84 ? 13.743 -8.078 -17.041 1.00 85.19 84 GLY A CA 1
ATOM 696 C C . GLY A 1 84 ? 14.738 -7.839 -15.899 1.00 85.19 84 GLY A C 1
ATOM 697 O O . GLY A 1 84 ? 14.674 -8.543 -14.892 1.00 85.19 84 GLY A O 1
ATOM 698 N N . LYS A 1 85 ? 15.644 -6.857 -16.013 1.00 85.25 85 LYS A N 1
ATOM 699 C CA . LYS A 1 85 ? 16.628 -6.519 -14.971 1.00 85.25 85 LYS A CA 1
ATOM 700 C C . LYS A 1 85 ? 16.045 -5.520 -13.970 1.00 85.25 85 LYS A C 1
ATOM 702 O O . LYS A 1 85 ? 15.269 -4.648 -14.350 1.00 85.25 85 LYS A O 1
ATOM 707 N N . SER A 1 86 ? 16.413 -5.643 -12.698 1.00 85.81 86 SER A N 1
ATOM 708 C CA . SER A 1 86 ? 16.034 -4.709 -11.628 1.00 85.81 86 SER A CA 1
ATOM 709 C C . SER A 1 86 ? 17.028 -3.548 -11.496 1.00 85.81 86 SER A C 1
ATOM 711 O O . SER A 1 86 ? 18.089 -3.554 -12.120 1.00 85.81 86 SER A O 1
ATOM 713 N N . GLY A 1 87 ? 16.689 -2.546 -10.680 1.00 85.00 87 GLY A N 1
ATOM 714 C CA . GLY A 1 87 ? 17.577 -1.420 -10.359 1.00 85.00 87 GLY A CA 1
ATOM 715 C C . GLY A 1 87 ? 17.397 -0.156 -11.205 1.00 85.00 87 GLY A C 1
ATOM 716 O O . GLY A 1 87 ? 18.082 0.823 -10.943 1.00 85.00 87 GLY A O 1
ATOM 717 N N . HIS A 1 88 ? 16.475 -0.146 -12.170 1.00 85.69 88 HIS A N 1
ATOM 718 C CA . HIS A 1 88 ? 16.124 1.036 -12.965 1.00 85.69 88 HIS A CA 1
ATOM 719 C C . HIS A 1 88 ? 14.630 1.026 -13.327 1.00 85.69 88 HIS A C 1
ATOM 721 O O . HIS A 1 88 ? 13.971 -0.016 -13.281 1.00 85.69 88 HIS A O 1
ATOM 727 N N . SER A 1 89 ? 14.085 2.189 -13.685 1.00 84.25 89 SER A N 1
ATOM 728 C CA . SER A 1 89 ? 12.696 2.310 -14.157 1.00 84.25 89 SER A CA 1
ATOM 729 C C . SER A 1 89 ? 12.552 1.894 -15.625 1.00 84.25 89 SER A C 1
ATOM 731 O O . SER A 1 89 ? 13.513 1.941 -16.391 1.00 84.25 89 SER A O 1
ATOM 733 N N . THR A 1 90 ? 11.346 1.520 -16.057 1.00 84.50 90 THR A N 1
ATOM 734 C CA . THR A 1 90 ? 11.068 1.199 -17.469 1.00 84.50 90 THR A CA 1
ATOM 735 C C . THR A 1 90 ? 11.409 2.374 -18.397 1.00 84.50 90 THR A C 1
ATOM 737 O O . THR A 1 90 ? 12.026 2.168 -19.440 1.00 84.50 90 THR A O 1
ATOM 740 N N . ASP A 1 91 ? 11.137 3.610 -17.975 1.00 84.75 91 ASP A N 1
ATOM 741 C CA . ASP A 1 91 ? 11.535 4.828 -18.687 1.00 84.75 91 ASP A CA 1
ATOM 742 C C . ASP A 1 91 ? 13.052 4.980 -18.831 1.00 84.75 91 ASP A C 1
ATOM 744 O O . ASP A 1 91 ? 13.565 5.330 -19.894 1.00 84.75 91 ASP A O 1
ATOM 748 N N . GLU A 1 92 ? 13.796 4.710 -17.761 1.00 85.75 92 GLU A N 1
ATOM 749 C CA . GLU A 1 92 ? 15.255 4.740 -17.788 1.00 85.75 92 GLU A CA 1
ATOM 750 C C . GLU A 1 92 ? 15.821 3.638 -18.689 1.00 85.75 92 GLU A C 1
ATOM 752 O O . GLU A 1 92 ? 16.750 3.891 -19.458 1.00 85.75 92 GLU A O 1
ATOM 757 N N . CYS A 1 93 ? 15.209 2.449 -18.672 1.00 86.44 93 CYS A N 1
ATOM 758 C CA . CYS A 1 93 ? 15.552 1.372 -19.595 1.00 86.44 93 CYS A CA 1
ATOM 759 C C . CYS A 1 93 ? 15.382 1.830 -21.037 1.00 86.44 93 CYS A C 1
ATOM 761 O O . CYS A 1 93 ? 16.293 1.676 -21.843 1.00 86.44 93 CYS A O 1
ATOM 763 N N . TYR A 1 94 ? 14.234 2.430 -21.352 1.00 86.25 94 TYR A N 1
ATOM 764 C CA . TYR A 1 94 ? 13.922 2.918 -22.687 1.00 86.25 94 TYR A CA 1
ATOM 765 C C . TYR A 1 94 ? 14.933 3.972 -23.160 1.00 86.25 94 TYR A C 1
ATOM 767 O O . TYR A 1 94 ? 15.459 3.872 -24.269 1.00 86.25 94 TYR A O 1
ATOM 775 N N . ARG A 1 95 ? 15.277 4.939 -22.297 1.00 86.50 95 ARG A N 1
ATOM 776 C CA . ARG A 1 95 ? 16.270 5.987 -22.595 1.00 86.50 95 ARG A CA 1
ATOM 777 C C . ARG A 1 95 ? 17.673 5.430 -22.847 1.00 86.50 95 ARG A C 1
ATOM 779 O O . ARG A 1 95 ? 18.367 5.916 -23.741 1.00 86.50 95 ARG A O 1
ATOM 786 N N . ASN A 1 96 ? 18.077 4.409 -22.094 1.00 87.00 96 ASN A N 1
ATOM 787 C CA . ASN A 1 96 ? 19.404 3.799 -22.199 1.00 87.00 96 ASN A CA 1
ATOM 788 C C . ASN A 1 96 ? 19.473 2.645 -23.212 1.00 87.00 96 ASN A C 1
ATOM 790 O O . ASN A 1 96 ? 20.564 2.172 -23.535 1.00 87.00 96 ASN A O 1
ATOM 794 N N . LYS A 1 97 ? 18.336 2.180 -23.744 1.00 85.12 97 LYS A N 1
ATOM 795 C CA . LYS A 1 97 ? 18.305 1.084 -24.712 1.00 85.12 97 LYS A CA 1
ATOM 796 C C . LYS A 1 97 ? 18.929 1.525 -26.033 1.00 85.12 97 LYS A C 1
ATOM 798 O O . LYS A 1 97 ? 18.519 2.525 -26.619 1.00 85.12 97 LYS A O 1
ATOM 803 N N . ILE A 1 98 ? 19.898 0.743 -26.506 1.00 87.25 98 ILE A N 1
ATOM 804 C CA . ILE A 1 98 ? 20.528 0.917 -27.816 1.00 87.25 98 ILE A CA 1
ATOM 805 C C . ILE A 1 98 ? 19.721 0.139 -28.855 1.00 87.25 98 ILE A C 1
ATOM 807 O O . ILE A 1 98 ? 19.446 -1.054 -28.690 1.00 87.25 98 ILE A O 1
ATOM 811 N N . CYS A 1 99 ? 19.338 0.816 -29.932 1.00 87.69 99 CYS A N 1
ATOM 812 C CA . CYS A 1 99 ? 18.651 0.194 -31.048 1.00 87.69 99 CYS A CA 1
ATOM 813 C C . CYS A 1 99 ? 19.598 -0.738 -31.809 1.00 87.69 99 CYS A C 1
ATOM 815 O O . CYS A 1 99 ? 20.611 -0.302 -32.344 1.00 87.69 99 CYS A O 1
ATOM 817 N N . THR A 1 100 ? 19.230 -2.011 -31.944 1.00 87.00 100 THR A N 1
ATOM 818 C CA . THR A 1 100 ? 20.035 -3.011 -32.668 1.00 87.00 100 THR A CA 1
ATOM 819 C C . THR A 1 100 ? 20.079 -2.804 -34.183 1.00 87.00 100 THR A C 1
ATOM 821 O O . THR A 1 100 ? 20.829 -3.493 -34.862 1.00 87.00 100 THR A O 1
ATOM 824 N N . ARG A 1 101 ? 19.273 -1.884 -34.733 1.00 85.75 101 ARG A N 1
ATOM 825 C CA . ARG A 1 101 ? 19.284 -1.539 -36.165 1.00 85.75 101 ARG A CA 1
ATOM 826 C C . ARG A 1 101 ? 20.180 -0.351 -36.504 1.00 85.75 101 ARG A C 1
ATOM 828 O O . ARG A 1 101 ? 20.817 -0.377 -37.545 1.00 85.75 101 ARG A O 1
ATOM 835 N N . CYS A 1 102 ? 20.181 0.701 -35.685 1.00 90.31 102 CYS A N 1
ATOM 836 C CA . CYS A 1 102 ? 20.886 1.954 -35.995 1.00 90.31 102 CYS A CA 1
ATOM 837 C C . CYS A 1 102 ? 21.913 2.365 -34.934 1.00 90.31 102 CYS A C 1
ATOM 839 O O . CYS A 1 102 ? 22.480 3.451 -35.024 1.00 90.31 102 CYS A O 1
ATOM 841 N N . SER A 1 103 ? 22.096 1.544 -33.898 1.00 89.00 103 SER A N 1
ATOM 842 C CA . SER A 1 103 ? 23.038 1.750 -32.791 1.00 89.00 103 SER A CA 1
ATOM 843 C C . SER A 1 103 ? 22.851 3.052 -31.998 1.00 89.00 103 SER A C 1
ATOM 845 O O . SER A 1 103 ? 23.686 3.398 -31.167 1.00 89.00 103 SER A O 1
ATOM 847 N N . LYS A 1 104 ? 21.738 3.772 -32.193 1.00 87.75 104 LYS A N 1
ATOM 848 C CA . LYS A 1 104 ? 21.386 4.970 -31.415 1.00 87.75 104 LYS A CA 1
ATOM 849 C C . LYS A 1 104 ? 20.576 4.596 -30.170 1.00 87.75 104 LYS A C 1
ATOM 851 O O . LYS A 1 104 ? 19.781 3.654 -30.197 1.00 87.75 104 LYS A O 1
ATOM 85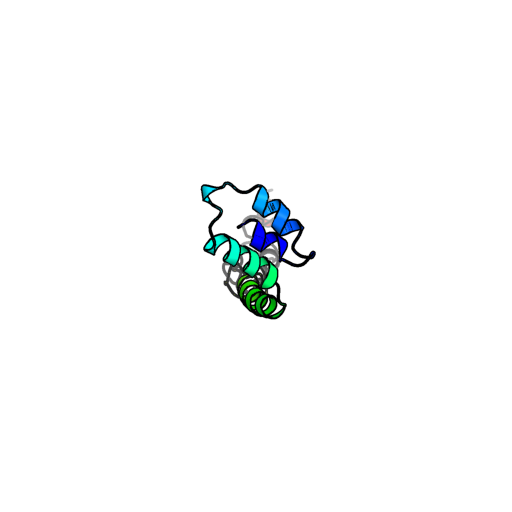6 N N . LYS A 1 105 ? 20.768 5.355 -29.087 1.00 88.25 105 LYS A N 1
ATOM 857 C CA . LYS A 1 105 ? 20.035 5.199 -27.818 1.00 88.25 105 LYS A CA 1
ATOM 858 C C . LYS A 1 105 ? 18.625 5.807 -27.865 1.00 88.25 105 LYS A C 1
ATOM 860 O O . LYS A 1 105 ? 18.315 6.594 -28.761 1.00 88.25 105 LYS A O 1
ATOM 865 N N . GLY A 1 106 ? 17.788 5.463 -26.889 1.00 86.44 106 GLY A N 1
ATOM 866 C CA . GLY A 1 106 ? 16.494 6.112 -26.648 1.00 86.44 106 GLY A CA 1
ATOM 867 C C . GLY A 1 106 ? 15.316 5.574 -27.462 1.00 86.44 106 GLY A C 1
ATOM 868 O O . GLY A 1 106 ? 14.293 6.247 -27.550 1.00 86.44 106 GLY A O 1
ATOM 869 N N . HIS A 1 107 ? 15.455 4.402 -28.091 1.00 85.50 107 HIS A N 1
ATOM 870 C CA . HIS A 1 107 ? 14.355 3.698 -28.757 1.00 85.50 107 HIS A CA 1
ATOM 871 C C . HIS A 1 107 ? 14.674 2.210 -28.967 1.00 85.50 107 HIS A C 1
ATOM 873 O O . HIS A 1 107 ? 15.831 1.787 -28.960 1.00 85.50 107 HIS A O 1
ATOM 879 N N . ILE A 1 108 ? 13.634 1.409 -29.208 1.00 82.25 108 ILE A N 1
ATOM 880 C CA . ILE A 1 108 ? 13.755 -0.003 -29.603 1.00 82.25 108 ILE A CA 1
ATOM 881 C C . ILE A 1 108 ? 13.618 -0.172 -31.121 1.00 82.25 108 ILE A C 1
ATOM 883 O O . ILE A 1 108 ? 13.093 0.703 -31.808 1.00 82.25 108 ILE A O 1
ATOM 887 N N . LYS A 1 109 ? 14.040 -1.334 -31.644 1.00 81.81 109 LYS A N 1
ATOM 888 C CA . LYS A 1 109 ? 13.991 -1.705 -33.076 1.00 81.81 109 LYS A CA 1
ATOM 889 C C . LYS A 1 109 ? 12.648 -1.390 -33.755 1.00 81.81 109 LYS A C 1
ATOM 891 O O . LYS A 1 109 ? 12.643 -1.011 -34.925 1.00 81.81 109 LYS A O 1
ATOM 896 N N . GLN A 1 110 ? 11.545 -1.542 -33.020 1.00 80.12 110 GLN A N 1
ATOM 897 C CA . GLN A 1 110 ? 10.179 -1.284 -33.480 1.00 80.12 110 GLN A CA 1
ATOM 898 C C . GLN A 1 110 ? 9.900 0.198 -33.781 1.00 80.12 110 GLN A C 1
ATOM 900 O O . GLN A 1 110 ? 9.160 0.491 -34.709 1.00 80.12 110 GLN A O 1
ATOM 905 N N . PHE A 1 111 ? 10.533 1.129 -33.061 1.00 78.44 111 PHE A N 1
ATOM 906 C CA . PHE A 1 111 ? 10.350 2.580 -33.221 1.00 78.44 111 PHE A CA 1
ATOM 907 C C . PHE A 1 111 ? 11.546 3.253 -33.919 1.00 78.44 111 PHE A C 1
ATOM 909 O O . PHE A 1 111 ? 11.791 4.449 -33.766 1.00 78.44 111 PHE A O 1
ATOM 916 N N . CYS A 1 112 ? 12.341 2.481 -34.664 1.00 86.94 112 CYS A N 1
ATOM 917 C CA . CYS A 1 112 ? 13.537 2.986 -35.325 1.00 86.94 112 CYS A CA 1
ATOM 918 C C . CYS A 1 112 ? 13.196 3.774 -36.600 1.00 86.94 112 CYS A C 1
ATOM 920 O O . CYS A 1 112 ? 12.693 3.212 -37.571 1.00 86.94 112 CYS A O 1
ATOM 922 N N . ARG A 1 113 ? 13.526 5.074 -36.619 1.00 84.31 113 ARG A N 1
ATOM 923 C CA . ARG A 1 113 ? 13.232 5.974 -37.750 1.00 84.31 113 ARG A CA 1
ATOM 924 C C . ARG A 1 113 ? 14.021 5.675 -39.025 1.00 84.31 113 ARG A C 1
ATOM 926 O O . ARG A 1 113 ? 13.542 6.024 -40.093 1.00 84.31 113 ARG A O 1
ATOM 933 N N . THR A 1 114 ? 15.173 5.005 -38.945 1.00 77.19 114 THR A N 1
ATOM 934 C CA . THR A 1 114 ? 16.001 4.703 -40.131 1.00 77.19 114 THR A CA 1
ATOM 935 C C . THR A 1 114 ? 15.351 3.706 -41.097 1.00 77.19 114 THR A C 1
ATOM 937 O O . THR A 1 114 ? 15.878 3.503 -42.180 1.00 77.19 114 THR A O 1
ATOM 940 N N . TYR A 1 115 ? 14.224 3.082 -40.727 1.00 60.72 115 TYR A N 1
ATOM 941 C CA . TYR A 1 115 ? 13.429 2.238 -41.628 1.00 60.72 115 TYR A CA 1
ATOM 942 C C . TYR A 1 115 ? 12.180 2.937 -42.195 1.00 60.72 115 TYR A C 1
ATOM 944 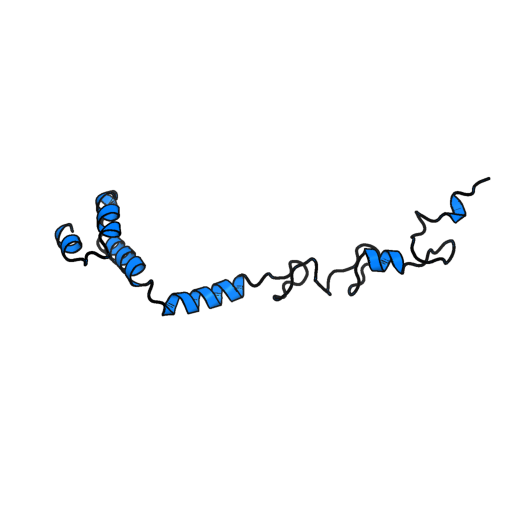O O . TYR A 1 115 ? 11.663 2.505 -43.218 1.00 60.72 115 TYR A O 1
ATOM 952 N N . ASN A 1 116 ? 11.693 4.018 -41.573 1.00 56.56 116 ASN A N 1
ATOM 953 C CA . ASN A 1 116 ? 10.520 4.742 -42.090 1.00 56.56 116 ASN A CA 1
ATOM 954 C C . ASN A 1 116 ? 10.863 5.717 -43.225 1.00 56.56 116 ASN A C 1
ATOM 956 O O . ASN A 1 116 ? 9.971 6.336 -43.790 1.00 56.56 116 ASN A O 1
ATOM 960 N N . SER A 1 117 ? 12.136 5.818 -43.598 1.00 56.81 117 SER A N 1
ATOM 961 C CA . SER A 1 117 ? 12.593 6.394 -44.859 1.00 56.81 117 SER A CA 1
ATOM 962 C C . SER A 1 117 ? 12.719 5.286 -45.912 1.00 56.81 117 SER A C 1
ATOM 964 O O . SER A 1 117 ? 13.822 4.942 -46.326 1.00 56.81 117 SER A O 1
ATOM 966 N N . LYS A 1 118 ? 11.593 4.673 -46.303 1.00 50.12 118 LYS A N 1
ATOM 967 C CA . LYS A 1 118 ? 11.464 4.121 -47.658 1.00 50.12 118 LYS A CA 1
ATOM 968 C C . LYS A 1 118 ? 10.977 5.262 -48.550 1.00 50.12 118 LYS A C 1
ATOM 970 O O . LYS A 1 118 ? 9.776 5.493 -48.655 1.00 50.12 118 LYS A O 1
ATOM 975 N N . THR A 1 119 ? 11.929 5.983 -49.118 1.00 43.41 119 THR A N 1
ATOM 976 C CA . THR A 1 119 ? 11.813 6.604 -50.442 1.00 43.41 119 THR A CA 1
ATOM 977 C C . THR A 1 119 ? 12.834 5.906 -51.308 1.00 43.41 119 THR A C 1
ATOM 979 O O . THR A 1 119 ? 13.995 5.854 -50.837 1.00 43.41 119 THR A O 1
#

Radius of gyration: 31.72 Å; Cα contacts (8 Å, |Δi|>4): 93; chains: 1; bounding box: 57×22×91 Å

InterPro domains:
  IPR001878 Zinc finger, CCHC-type [PF00098] (61-76)
  IPR001878 Zinc finger, CCHC-type [PS50158] (61-77)
  IPR001878 Zinc finger, CCHC-type [SM00343] (61-77)
  IPR001878 Zinc finger, CCHC-type [SM00343] (79-95)
  IPR001878 Zinc finger, CCHC-type [SM00343] (98-114)
  IPR036875 Zinc finger, CCHC-type superfamily [SSF57756] (58-96)

Sequence (119 aa):
MHKILNLLPEKFNTFKSIWNNIDVEKKNLDELTRRIKNELEFTKEDSIIESREILKGNEKRCFICNKPGHIARFCKNKKCDLCGKSGHSTDECYRNKICTRCSKKGHIKQFCRTYNSKT

pLDDT: mean 74.12, std 12.01, range [43.41, 90.31]

Foldseek 3Di:
DLVVLVVDDPVCVVVSVVLVPDDPVCPDPVNVVVVVCVVVVVPVPVVVVVCVVVCVVPQQAAPVPRHHDDYVVPDQCDQAPVPRHGRDHVQVCQQQDQEPPPRDGNHYVVPDVVVVPPD

Mean predicted aligned error: 17.97 Å

Organism: Bombyx mori (NCBI:txid7091)